Protein AF-A0AAN7W1E5-F1 (afdb_monomer)

Sequence (149 aa):
MERLLKETSVVPAAHQMELHPYLQQPSFDAFHKENGIHITQYSPFGNQNPIYTKGENMGKLIDDPVLAEVGKKYGKTGPQTALAWGIAHGRSVIPKSKTPSRIQANFEGDFKLEAEDVKKIDALDKKIRFNDPSKPFKYSFYDDLDGKQ

Nearest PDB structures (foldseek):
  6a7b-assembly2_B  TM=9.267E-01  e=3.104E-10  Homo sapiens
  1q5m-assembly2_B  TM=9.242E-01  e=4.288E-10  Oryctolagus cuniculus
  3ln3-assembly1_A  TM=9.281E-01  e=1.131E-09  Mus musculus
  3cv6-assembly2_B  TM=9.130E-01  e=9.938E-10  Mus musculus
  6m7k-assembly1_A  TM=9.031E-01  e=2.983E-09  Mus musculus

Organism: NCBI:txid574655

Mean predicted aligned error: 3.42 Å

Structure (mmCIF, N/CA/C/O backbone):
data_AF-A0AAN7W1E5-F1
#
_entry.id   AF-A0AAN7W1E5-F1
#
loop_
_atom_site.group_PDB
_atom_site.id
_atom_site.type_symbol
_atom_site.label_atom_id
_atom_site.label_alt_id
_atom_site.label_comp_id
_atom_site.label_asym_id
_atom_site.label_entity_id
_atom_site.label_seq_id
_atom_site.pdbx_PDB_ins_code
_atom_site.Cartn_x
_atom_site.Cartn_y
_atom_site.Cartn_z
_atom_site.occupancy
_atom_site.B_iso_or_equiv
_atom_site.auth_seq_id
_atom_site.auth_comp_id
_atom_site.auth_asym_id
_atom_site.auth_atom_id
_atom_site.pdbx_PDB_model_num
ATOM 1 N N . MET A 1 1 ? 8.755 -1.009 -16.110 1.00 91.69 1 MET A N 1
ATOM 2 C CA . MET A 1 1 ? 9.418 -2.301 -15.792 1.00 91.69 1 MET A CA 1
ATOM 3 C C . MET A 1 1 ? 9.791 -3.097 -17.037 1.00 91.69 1 MET A C 1
ATOM 5 O O . MET A 1 1 ? 10.893 -3.624 -17.078 1.00 91.69 1 MET A O 1
ATOM 9 N N . GLU A 1 2 ? 8.944 -3.138 -18.067 1.00 95.19 2 GLU A N 1
ATOM 10 C CA . GLU A 1 2 ? 9.184 -3.884 -19.317 1.00 95.19 2 GLU A CA 1
ATOM 11 C C . GLU A 1 2 ? 10.561 -3.644 -19.948 1.00 95.19 2 GLU A C 1
ATOM 13 O O . GLU A 1 2 ? 11.270 -4.596 -20.261 1.00 95.19 2 GLU A O 1
ATOM 18 N N . ARG A 1 3 ? 10.991 -2.377 -20.065 1.00 95.75 3 ARG A N 1
ATOM 19 C CA . ARG A 1 3 ? 12.331 -2.045 -20.573 1.00 95.75 3 ARG A CA 1
ATOM 20 C C . ARG A 1 3 ? 13.436 -2.724 -19.762 1.00 95.75 3 ARG A C 1
ATOM 22 O O . ARG A 1 3 ? 14.360 -3.261 -20.347 1.00 95.75 3 ARG A O 1
ATOM 29 N N . LEU A 1 4 ? 13.349 -2.717 -18.431 1.00 96.44 4 LEU A N 1
ATOM 30 C CA . LEU A 1 4 ? 14.362 -3.355 -17.587 1.00 96.44 4 LEU A CA 1
ATOM 31 C C . LEU A 1 4 ? 14.414 -4.867 -17.849 1.00 96.44 4 LEU A C 1
ATOM 33 O O . LEU A 1 4 ? 15.500 -5.410 -18.003 1.00 96.44 4 LEU A O 1
ATOM 37 N N . LEU A 1 5 ? 13.256 -5.523 -17.962 1.00 97.25 5 LEU A N 1
ATOM 38 C CA . LEU A 1 5 ? 13.175 -6.960 -18.244 1.00 97.25 5 LEU A CA 1
ATOM 39 C C . LEU A 1 5 ? 13.675 -7.319 -19.649 1.00 97.25 5 LEU A C 1
ATOM 41 O O . LEU A 1 5 ? 14.269 -8.372 -19.833 1.00 97.25 5 LEU A O 1
ATOM 45 N N . LYS A 1 6 ? 13.465 -6.442 -20.634 1.00 97.75 6 LYS A N 1
ATOM 46 C CA . LYS A 1 6 ? 13.950 -6.636 -22.006 1.00 97.75 6 LYS A CA 1
ATOM 47 C C . LYS A 1 6 ? 15.467 -6.472 -22.123 1.00 97.75 6 LYS A C 1
ATOM 49 O O . LYS A 1 6 ? 16.104 -7.179 -22.894 1.00 97.75 6 LYS A O 1
ATOM 54 N N . GLU A 1 7 ? 16.027 -5.510 -21.396 1.00 98.06 7 GLU A N 1
ATOM 55 C CA . GLU A 1 7 ? 17.428 -5.093 -21.534 1.00 98.06 7 GLU A CA 1
ATOM 56 C C . GLU A 1 7 ? 18.369 -5.799 -20.538 1.00 98.06 7 GLU A C 1
ATOM 58 O O . GLU A 1 7 ? 19.568 -5.524 -20.519 1.00 98.06 7 GLU A O 1
ATOM 63 N N . THR A 1 8 ? 17.855 -6.691 -19.683 1.00 97.25 8 THR A N 1
ATOM 64 C CA . THR A 1 8 ? 18.655 -7.403 -18.674 1.00 97.25 8 THR A CA 1
ATOM 65 C C . THR A 1 8 ? 18.352 -8.899 -18.671 1.00 97.25 8 THR A C 1
ATOM 67 O O . THR A 1 8 ? 17.259 -9.326 -19.021 1.00 97.25 8 THR A O 1
ATOM 70 N N . SER A 1 9 ? 19.335 -9.716 -18.286 1.00 96.88 9 SER A N 1
ATOM 71 C CA . SER A 1 9 ? 19.199 -11.180 -18.218 1.00 96.88 9 SER A CA 1
ATOM 72 C C . SER A 1 9 ? 18.746 -11.695 -16.851 1.00 96.88 9 SER A C 1
ATOM 74 O O . SER A 1 9 ? 18.396 -12.867 -16.721 1.00 96.88 9 SER A O 1
ATOM 76 N N . VAL A 1 10 ? 18.769 -10.842 -15.825 1.00 97.62 10 VAL A N 1
ATOM 77 C CA . VAL A 1 10 ? 18.399 -11.189 -14.451 1.00 97.62 10 VAL A CA 1
ATOM 78 C C . VAL A 1 10 ? 17.135 -10.430 -14.081 1.00 97.62 10 VAL A C 1
ATOM 80 O O . VAL A 1 10 ? 17.136 -9.202 -14.013 1.00 97.62 10 VAL A O 1
ATOM 83 N N . VAL A 1 11 ? 16.063 -11.171 -13.807 1.00 97.75 11 VAL A N 1
ATOM 84 C CA . VAL A 1 11 ? 14.799 -10.603 -13.330 1.00 97.75 11 VAL A CA 1
ATOM 85 C C . VAL A 1 11 ? 15.005 -10.015 -11.925 1.00 97.75 11 VAL A C 1
ATOM 87 O O . VAL A 1 11 ? 15.575 -10.693 -11.065 1.00 97.75 11 VAL A O 1
ATOM 90 N N . PRO A 1 12 ? 14.556 -8.775 -11.651 1.00 98.12 12 PRO A N 1
ATOM 91 C CA . PRO A 1 12 ? 14.613 -8.213 -10.308 1.00 98.12 12 PRO A CA 1
ATOM 92 C C . PRO A 1 12 ? 13.860 -9.095 -9.310 1.00 98.12 12 PRO A C 1
ATOM 94 O O . PRO A 1 12 ? 12.689 -9.400 -9.512 1.00 98.12 12 PRO A O 1
ATOM 97 N N . ALA A 1 13 ? 14.506 -9.460 -8.202 1.00 98.25 13 ALA A N 1
ATOM 98 C CA . ALA A 1 13 ? 13.865 -10.282 -7.175 1.00 98.25 13 ALA A CA 1
ATOM 99 C C . ALA A 1 13 ? 12.693 -9.559 -6.493 1.00 98.25 13 ALA A C 1
ATOM 101 O O . ALA A 1 13 ? 11.731 -10.197 -6.071 1.00 98.25 13 ALA A O 1
ATOM 102 N N . ALA A 1 14 ? 12.771 -8.229 -6.377 1.00 98.50 14 ALA A N 1
ATOM 103 C CA . ALA A 1 14 ? 11.715 -7.424 -5.791 1.00 98.50 14 ALA A CA 1
ATOM 104 C C . ALA A 1 14 ? 11.646 -6.009 -6.378 1.00 98.50 14 ALA A C 1
ATOM 106 O O . ALA A 1 14 ? 12.648 -5.460 -6.838 1.00 98.50 14 ALA A O 1
ATOM 107 N N . HIS A 1 15 ? 10.470 -5.395 -6.275 1.00 98.50 15 HIS A N 1
ATOM 108 C CA . HIS A 1 15 ? 10.237 -3.980 -6.534 1.00 98.50 15 HIS A CA 1
ATOM 109 C C . HIS A 1 15 ? 9.521 -3.351 -5.333 1.00 98.50 15 HIS A C 1
ATOM 111 O O . HIS A 1 15 ? 8.476 -3.825 -4.884 1.00 98.50 15 HIS A O 1
ATOM 117 N N . GLN A 1 16 ? 10.108 -2.288 -4.780 1.00 98.56 16 GLN A N 1
ATOM 118 C CA . GLN A 1 16 ? 9.508 -1.524 -3.692 1.00 98.56 16 GLN A CA 1
ATOM 119 C C . GLN A 1 16 ? 8.700 -0.346 -4.252 1.00 98.56 16 GLN A C 1
ATOM 121 O O . GLN A 1 16 ? 9.275 0.537 -4.881 1.00 98.56 16 GLN A O 1
ATOM 126 N N . MET A 1 17 ? 7.387 -0.311 -4.007 1.00 97.00 17 MET A N 1
ATOM 127 C CA . MET A 1 17 ? 6.478 0.707 -4.560 1.00 97.00 17 MET A CA 1
ATOM 128 C C . MET A 1 17 ? 5.386 1.137 -3.567 1.00 97.00 17 MET A C 1
ATOM 130 O O . MET A 1 17 ? 5.115 0.436 -2.590 1.00 97.00 17 MET A O 1
ATOM 134 N N . GLU A 1 18 ? 4.790 2.316 -3.793 1.00 97.00 18 GLU A N 1
ATOM 135 C CA . GLU A 1 18 ? 3.729 2.855 -2.932 1.00 97.00 18 GLU A CA 1
ATOM 136 C C . GLU A 1 18 ? 2.477 2.021 -3.127 1.00 97.00 18 GLU A C 1
ATOM 138 O O . GLU A 1 18 ? 1.947 1.977 -4.237 1.00 97.00 18 GLU A O 1
ATOM 143 N N . LEU A 1 19 ? 2.016 1.378 -2.060 1.00 97.88 19 LEU A N 1
ATOM 144 C CA . LEU A 1 19 ? 0.781 0.608 -2.052 1.00 97.88 19 LEU A CA 1
ATOM 145 C C . LEU A 1 19 ? 0.106 0.763 -0.692 1.00 97.88 19 LEU A C 1
ATOM 147 O O . LEU A 1 19 ? 0.751 0.773 0.358 1.00 97.88 19 LEU A O 1
ATOM 151 N N . HIS A 1 20 ? -1.210 0.896 -0.711 1.00 97.44 20 HIS A N 1
ATOM 152 C CA . HIS A 1 20 ? -2.066 0.964 0.471 1.00 97.44 20 HIS A CA 1
ATOM 153 C C . HIS A 1 20 ? -3.531 0.894 0.014 1.00 97.44 20 HIS A C 1
ATOM 155 O O . HIS A 1 20 ? -3.787 1.060 -1.175 1.00 97.44 20 HIS A O 1
ATOM 161 N N . PRO A 1 21 ? -4.515 0.710 0.910 1.00 97.62 21 PRO A N 1
ATOM 162 C CA . PRO A 1 21 ? -5.924 0.603 0.514 1.00 97.62 21 PRO A CA 1
ATOM 163 C C . PRO A 1 21 ? -6.446 1.702 -0.434 1.00 97.62 21 PRO A C 1
ATOM 165 O O . PRO A 1 21 ? -7.292 1.423 -1.272 1.00 97.62 21 PRO A O 1
ATOM 168 N N . TYR A 1 22 ? -5.918 2.933 -0.368 1.00 96.38 22 TYR A N 1
ATOM 169 C CA . TYR A 1 22 ? -6.286 4.019 -1.300 1.00 96.38 22 TYR A CA 1
ATOM 170 C C . TYR A 1 22 ? -5.506 4.065 -2.631 1.00 96.38 22 TYR A C 1
ATOM 172 O O . TYR A 1 22 ? -5.813 4.916 -3.463 1.00 96.38 22 TYR A O 1
ATOM 180 N N . LEU A 1 23 ? -4.483 3.230 -2.818 1.00 97.00 23 LEU A N 1
ATOM 181 C CA . LEU A 1 23 ? -3.688 3.121 -4.044 1.00 97.00 23 LEU A CA 1
ATOM 182 C C . LEU A 1 23 ? -3.235 1.669 -4.210 1.00 97.00 23 LEU A C 1
ATOM 184 O O . LEU A 1 23 ? -2.201 1.266 -3.670 1.00 97.00 23 LEU A O 1
ATOM 188 N N . GLN A 1 24 ? -4.020 0.886 -4.944 1.00 97.69 24 GLN A N 1
ATOM 189 C CA . GLN A 1 24 ? -3.836 -0.568 -4.987 1.00 97.69 24 GLN A CA 1
ATOM 190 C C . GLN A 1 24 ? -3.109 -1.072 -6.237 1.00 97.69 24 GLN A C 1
ATOM 192 O O . GLN A 1 24 ? -2.452 -2.107 -6.162 1.00 97.69 24 GLN A O 1
ATOM 197 N N . GLN A 1 25 ? -3.193 -0.335 -7.354 1.00 97.25 25 GLN A N 1
ATOM 198 C CA . GLN A 1 25 ? -2.510 -0.625 -8.627 1.00 97.25 25 GLN A CA 1
ATOM 199 C C . GLN A 1 25 ? -2.642 -2.096 -9.092 1.00 97.25 25 GLN A C 1
ATOM 201 O O . GLN A 1 25 ? -1.627 -2.730 -9.394 1.00 97.25 25 GLN A O 1
ATOM 206 N N . PRO A 1 26 ? -3.863 -2.664 -9.173 1.00 97.38 26 PRO A N 1
ATOM 207 C CA . PRO A 1 26 ? -4.068 -4.103 -9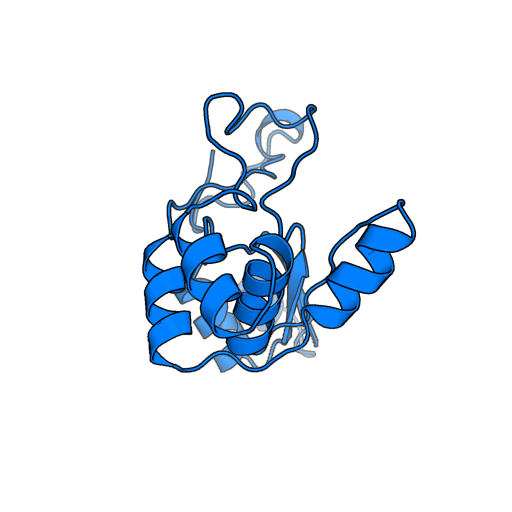.377 1.00 97.38 26 PRO A CA 1
ATOM 208 C C . PRO A 1 26 ? -3.450 -4.635 -10.679 1.00 97.38 26 PRO A C 1
ATOM 210 O O . PRO A 1 26 ? -2.875 -5.720 -10.683 1.00 97.38 26 PRO A O 1
ATOM 213 N N . SER A 1 27 ? -3.500 -3.867 -11.773 1.00 97.00 27 SER A N 1
ATOM 214 C CA . SER A 1 27 ? -2.886 -4.272 -13.046 1.00 97.00 27 SER A CA 1
ATOM 215 C C . SER A 1 27 ? -1.361 -4.359 -12.950 1.00 97.00 27 SER A C 1
ATOM 217 O O . SER A 1 27 ? -0.751 -5.267 -13.509 1.00 97.00 27 SER A O 1
ATOM 219 N N . PHE A 1 28 ? -0.731 -3.431 -12.223 1.00 97.44 28 PHE A N 1
ATOM 220 C CA . PHE A 1 28 ? 0.720 -3.434 -12.059 1.00 97.44 28 PHE A CA 1
ATOM 221 C C . PHE A 1 28 ? 1.162 -4.501 -11.054 1.00 97.44 28 PHE A C 1
ATOM 223 O O . PHE A 1 28 ? 2.199 -5.126 -11.248 1.00 97.44 28 PHE A O 1
ATOM 230 N N . ASP A 1 29 ? 0.365 -4.761 -10.019 1.00 97.56 29 ASP A N 1
ATOM 231 C CA . ASP A 1 29 ? 0.569 -5.885 -9.102 1.00 97.56 29 ASP A CA 1
ATOM 232 C C . ASP A 1 29 ? 0.545 -7.233 -9.847 1.00 97.56 29 ASP A C 1
ATOM 234 O O . ASP A 1 29 ? 1.500 -8.009 -9.756 1.00 97.56 29 ASP A O 1
ATOM 238 N N . ALA A 1 30 ? -0.470 -7.450 -10.694 1.00 98.00 30 ALA A N 1
ATOM 239 C CA . ALA A 1 30 ? -0.571 -8.634 -11.546 1.00 98.00 30 ALA A CA 1
ATOM 240 C C . ALA A 1 30 ? 0.646 -8.787 -12.472 1.00 98.00 30 ALA A C 1
ATOM 242 O O . ALA A 1 30 ? 1.235 -9.866 -12.525 1.00 98.00 30 ALA A O 1
ATOM 243 N N . PHE A 1 31 ? 1.091 -7.699 -13.112 1.00 98.06 31 PHE A N 1
ATOM 244 C CA . PHE A 1 31 ? 2.301 -7.701 -13.937 1.00 98.06 31 PHE A CA 1
ATOM 245 C C . PHE A 1 31 ? 3.537 -8.188 -13.162 1.00 98.06 31 PHE A C 1
ATOM 247 O O . PHE A 1 31 ? 4.309 -9.000 -13.673 1.00 98.0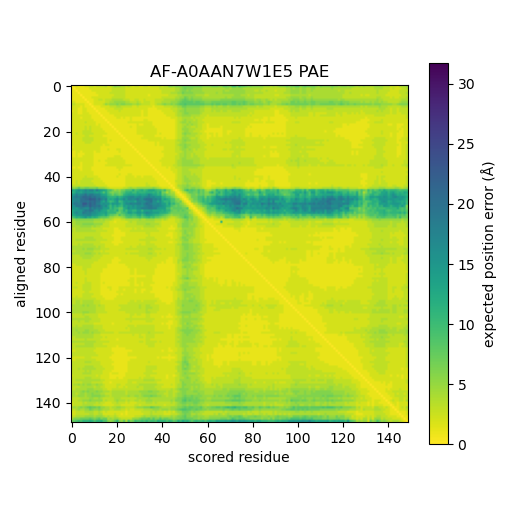6 31 PHE A O 1
ATOM 254 N N . HIS A 1 32 ? 3.750 -7.728 -11.924 1.00 98.25 32 HIS A N 1
ATOM 255 C CA . HIS A 1 32 ? 4.885 -8.194 -11.117 1.00 98.25 32 HIS A CA 1
ATOM 256 C C . HIS A 1 32 ? 4.778 -9.683 -10.806 1.00 98.25 32 HIS A C 1
ATOM 258 O O . HIS A 1 32 ? 5.762 -10.407 -10.955 1.00 98.25 32 HIS A O 1
ATOM 264 N N . LYS A 1 33 ? 3.580 -10.145 -10.434 1.00 97.25 33 LYS A N 1
ATOM 265 C CA . LYS A 1 33 ? 3.323 -11.554 -10.136 1.00 97.25 33 LYS A CA 1
ATOM 266 C C . LYS A 1 33 ? 3.583 -12.454 -11.345 1.00 97.25 33 LYS A C 1
ATOM 268 O O . LYS A 1 33 ? 4.240 -13.480 -11.198 1.00 97.25 33 LYS A O 1
ATOM 273 N N . GLU A 1 34 ? 3.118 -12.059 -12.528 1.00 97.75 34 GLU A N 1
ATOM 274 C CA . GLU A 1 34 ? 3.343 -12.786 -13.786 1.00 97.75 34 GLU A CA 1
ATOM 275 C C . GLU A 1 34 ? 4.829 -12.881 -14.150 1.00 97.75 34 GLU A C 1
ATOM 277 O O . GLU A 1 34 ? 5.271 -13.890 -14.695 1.00 97.75 34 GLU A O 1
ATOM 282 N N . ASN A 1 35 ? 5.612 -11.862 -13.797 1.00 98.00 35 ASN A N 1
ATOM 283 C CA . ASN A 1 35 ? 7.050 -11.819 -14.049 1.00 98.00 35 ASN A CA 1
ATOM 284 C C . ASN A 1 35 ? 7.896 -12.358 -12.881 1.00 98.00 35 ASN A C 1
ATOM 286 O O . ASN A 1 35 ? 9.120 -12.268 -12.932 1.00 98.00 35 ASN A O 1
ATOM 290 N N . GLY A 1 36 ? 7.282 -12.909 -11.827 1.00 97.62 36 GLY A N 1
ATOM 291 C CA . GLY A 1 36 ? 8.002 -13.462 -10.674 1.00 97.62 36 GLY A CA 1
ATOM 292 C C . GLY A 1 36 ? 8.748 -12.421 -9.829 1.00 97.62 36 GLY A C 1
ATOM 293 O O . GLY A 1 36 ? 9.727 -12.760 -9.168 1.00 97.62 36 GLY A O 1
ATOM 294 N N . ILE A 1 37 ? 8.305 -11.161 -9.849 1.00 98.62 37 ILE A N 1
ATOM 295 C CA . ILE A 1 37 ? 8.909 -10.060 -9.092 1.00 98.62 37 ILE A CA 1
ATOM 296 C C . ILE A 1 37 ? 8.125 -9.861 -7.795 1.00 98.62 37 ILE A C 1
ATOM 298 O O . ILE A 1 37 ? 6.929 -9.575 -7.822 1.00 98.62 37 ILE A O 1
ATOM 302 N N . HIS A 1 38 ? 8.792 -9.963 -6.646 1.00 98.75 38 HIS A N 1
ATOM 303 C CA . HIS A 1 38 ? 8.144 -9.733 -5.354 1.00 98.75 38 HIS A CA 1
ATOM 304 C C . HIS A 1 38 ? 7.852 -8.249 -5.112 1.00 98.75 38 HIS A C 1
ATOM 306 O O . HIS A 1 38 ? 8.671 -7.383 -5.418 1.00 98.75 38 HIS A O 1
ATOM 312 N N . ILE A 1 39 ? 6.724 -7.927 -4.487 1.00 98.81 39 ILE A N 1
ATOM 313 C CA . ILE A 1 39 ? 6.390 -6.542 -4.147 1.00 98.81 39 ILE A CA 1
ATOM 314 C C . ILE A 1 39 ? 6.714 -6.256 -2.682 1.00 98.81 39 ILE A C 1
ATOM 316 O O . ILE A 1 39 ? 6.229 -6.921 -1.763 1.00 98.81 39 ILE A O 1
ATOM 320 N N . THR A 1 40 ? 7.489 -5.191 -2.463 1.00 98.81 40 THR A N 1
ATOM 321 C CA . THR A 1 40 ? 7.619 -4.553 -1.147 1.00 98.81 40 THR A CA 1
ATOM 322 C C . THR A 1 40 ? 6.758 -3.292 -1.106 1.00 98.81 40 THR A C 1
ATOM 324 O O . THR A 1 40 ? 7.058 -2.288 -1.748 1.00 98.81 40 THR A O 1
ATOM 327 N N . GLN A 1 41 ? 5.682 -3.326 -0.333 1.00 98.38 41 GLN A N 1
ATOM 328 C CA . GLN A 1 41 ? 4.744 -2.226 -0.160 1.00 98.38 41 GLN A CA 1
ATOM 329 C C . GLN A 1 41 ? 5.317 -1.162 0.791 1.00 98.38 41 GLN A C 1
ATOM 331 O O . GLN A 1 41 ? 5.359 -1.361 2.012 1.00 98.38 41 GLN A O 1
ATOM 336 N N . TYR A 1 42 ? 5.730 -0.015 0.241 1.00 97.81 42 TYR A N 1
ATOM 337 C CA . TYR A 1 42 ? 6.108 1.158 1.034 1.00 97.81 42 TYR A CA 1
ATOM 338 C C . TYR A 1 42 ? 4.909 2.076 1.298 1.00 97.81 42 TYR A C 1
ATOM 340 O O . TYR A 1 42 ? 3.910 2.056 0.581 1.00 97.81 42 TYR A O 1
ATOM 348 N N . SER A 1 43 ? 5.017 2.898 2.349 1.00 96.06 43 SER A N 1
ATOM 349 C CA . SER A 1 43 ? 3.953 3.805 2.815 1.00 96.06 43 SER A CA 1
ATOM 350 C C . SER A 1 43 ? 2.596 3.118 3.046 1.00 96.06 43 SER A C 1
ATOM 352 O O . SER A 1 43 ? 1.565 3.688 2.692 1.00 96.06 43 SER A O 1
ATOM 354 N N . PRO A 1 44 ? 2.537 1.956 3.729 1.00 97.06 44 PRO A N 1
ATOM 355 C CA . PRO A 1 44 ? 1.295 1.187 3.873 1.00 97.06 44 PRO A CA 1
ATOM 356 C C . PRO A 1 44 ? 0.151 1.925 4.586 1.00 97.06 44 PRO A C 1
ATOM 358 O O . PRO A 1 44 ? -1.000 1.509 4.509 1.00 97.06 44 PRO A O 1
ATOM 361 N N . PHE A 1 45 ? 0.450 3.034 5.265 1.00 95.38 45 PHE A N 1
ATOM 362 C CA . PHE A 1 45 ? -0.520 3.886 5.952 1.00 95.38 45 PHE A CA 1
ATOM 363 C C . PHE A 1 45 ? -0.960 5.123 5.152 1.00 95.38 45 PHE A C 1
ATOM 365 O O . PHE A 1 45 ? -1.538 6.034 5.743 1.00 95.38 45 PHE A O 1
ATOM 372 N N . GLY A 1 46 ? -0.665 5.195 3.847 1.00 89.00 46 GLY A N 1
ATOM 373 C CA . GLY A 1 46 ? -1.039 6.339 3.005 1.00 89.00 46 GLY A CA 1
ATOM 374 C C . GLY A 1 46 ? -0.293 7.625 3.363 1.00 89.00 46 GLY A C 1
ATOM 375 O O . GLY A 1 46 ? -0.884 8.691 3.351 1.00 89.00 46 GLY A O 1
ATOM 376 N N . ASN A 1 47 ? 0.983 7.497 3.753 1.00 79.44 47 ASN A N 1
ATOM 377 C CA . ASN A 1 47 ? 1.931 8.592 3.990 1.00 79.44 47 ASN A CA 1
ATOM 378 C C . ASN A 1 47 ? 1.401 9.771 4.843 1.00 79.44 47 ASN A C 1
ATOM 380 O O . ASN A 1 47 ? 0.896 10.768 4.346 1.00 79.44 47 ASN A O 1
ATOM 384 N N . GLN A 1 48 ? 1.610 9.703 6.158 1.00 70.19 48 GLN A N 1
ATOM 385 C CA . GLN A 1 48 ? 1.147 10.726 7.113 1.00 70.19 48 GLN A CA 1
ATOM 386 C C . GLN A 1 48 ? 2.085 11.935 7.259 1.00 70.19 48 GLN A C 1
ATOM 388 O O . GLN A 1 48 ? 2.024 12.648 8.264 1.00 70.19 48 GLN A O 1
ATOM 393 N N . ASN A 1 49 ? 3.039 12.113 6.347 1.00 67.19 49 ASN A N 1
ATOM 394 C CA . ASN A 1 49 ? 4.029 13.170 6.482 1.00 67.19 49 ASN A CA 1
ATOM 395 C C . ASN A 1 49 ? 3.442 14.504 5.972 1.00 67.19 49 ASN A C 1
ATOM 397 O O . ASN A 1 49 ? 3.030 14.558 4.816 1.00 67.19 49 ASN A O 1
ATOM 401 N N . PRO A 1 50 ? 3.451 15.581 6.785 1.00 59.38 50 PRO A N 1
ATOM 402 C CA . PRO A 1 50 ? 2.906 16.892 6.409 1.00 59.38 50 PRO A CA 1
ATOM 403 C C . PRO A 1 50 ? 3.606 17.559 5.214 1.00 59.38 50 PRO A C 1
ATOM 405 O O . PRO A 1 50 ? 3.143 18.585 4.738 1.00 59.38 50 PRO A O 1
ATOM 408 N N . ILE A 1 51 ? 4.723 17.008 4.728 1.00 58.38 51 ILE A N 1
ATOM 409 C CA . ILE A 1 51 ? 5.382 17.464 3.495 1.00 58.38 51 ILE A CA 1
ATOM 410 C C . ILE A 1 51 ? 4.536 17.137 2.250 1.00 58.38 51 ILE A C 1
ATOM 412 O O . ILE A 1 51 ? 4.658 17.813 1.230 1.00 58.38 51 ILE A O 1
ATOM 416 N N . TYR A 1 52 ? 3.682 16.112 2.313 1.00 61.09 52 TYR A N 1
ATOM 417 C CA . TYR A 1 52 ? 2.835 15.721 1.192 1.00 61.09 52 TYR A CA 1
ATOM 418 C C . TYR A 1 52 ? 1.487 16.414 1.310 1.00 61.09 52 TYR A C 1
ATOM 420 O O . TYR A 1 52 ? 0.696 16.111 2.198 1.00 61.09 52 TYR A O 1
ATOM 428 N N . THR A 1 53 ? 1.232 17.340 0.389 1.00 61.91 53 THR A N 1
ATOM 429 C CA . THR A 1 53 ? 0.025 18.167 0.433 1.00 61.91 53 THR A CA 1
ATOM 430 C C . THR A 1 53 ? -1.207 17.484 -0.169 1.00 61.91 53 THR A C 1
ATOM 432 O O . THR A 1 53 ? -2.350 17.921 -0.009 1.00 61.91 53 THR A O 1
ATOM 435 N N . LYS A 1 54 ? -1.005 16.360 -0.864 1.00 66.12 54 LYS A N 1
ATOM 436 C CA . LYS A 1 54 ? -2.096 15.576 -1.441 1.00 66.12 54 LYS A CA 1
ATOM 437 C C . LYS A 1 54 ? -2.779 14.769 -0.340 1.00 66.12 54 LYS A C 1
ATOM 439 O O . LYS A 1 54 ? -2.141 13.976 0.339 1.00 66.12 54 LYS A O 1
ATOM 444 N N . GLY A 1 55 ? -4.084 14.976 -0.180 1.00 62.09 55 GLY A N 1
ATOM 445 C CA . GLY A 1 55 ? -4.868 14.359 0.891 1.00 62.09 55 GLY A CA 1
ATOM 446 C C . GLY A 1 55 ? -4.904 15.155 2.199 1.00 62.09 55 GLY A C 1
ATOM 447 O O . GLY A 1 55 ? -5.471 14.659 3.164 1.00 62.09 55 GLY A O 1
ATOM 448 N N . GLU A 1 56 ? -4.388 16.392 2.239 1.00 66.62 56 GLU A N 1
ATOM 449 C CA . GLU A 1 56 ? -4.497 17.285 3.412 1.00 66.62 56 GLU A CA 1
ATOM 450 C C . GLU A 1 56 ? -5.943 17.492 3.885 1.00 66.62 56 GLU A C 1
ATOM 452 O O . GLU A 1 56 ? -6.205 17.572 5.082 1.00 66.62 56 GLU A O 1
ATOM 457 N N . ASN A 1 57 ? -6.889 17.521 2.943 1.00 70.69 57 ASN A N 1
ATOM 458 C CA . ASN A 1 57 ? -8.321 17.657 3.221 1.00 70.69 57 ASN A CA 1
ATOM 459 C C . ASN A 1 57 ? -9.048 16.307 3.325 1.00 70.69 57 ASN A C 1
ATOM 461 O O . ASN A 1 57 ? -10.277 16.260 3.321 1.00 70.69 57 ASN A O 1
ATOM 465 N N . MET A 1 58 ? -8.311 15.196 3.369 1.00 75.19 58 MET A N 1
ATOM 466 C CA . MET A 1 58 ? -8.870 13.855 3.482 1.00 75.19 58 MET A CA 1
ATOM 467 C C . MET A 1 58 ? -8.640 13.278 4.874 1.00 75.19 58 MET A C 1
ATOM 469 O O . MET A 1 58 ? -7.619 13.515 5.515 1.00 75.19 58 MET A O 1
ATOM 473 N N . GLY A 1 59 ? -9.585 12.451 5.325 1.00 79.31 59 GLY A N 1
ATOM 474 C CA . GLY A 1 59 ? -9.360 11.600 6.489 1.00 79.31 59 GLY A CA 1
ATOM 475 C C . GLY A 1 59 ? -8.148 10.692 6.265 1.00 79.31 59 GLY A C 1
ATOM 476 O O . GLY A 1 59 ? -7.910 10.211 5.151 1.00 79.31 59 GLY A O 1
ATOM 477 N N . LYS A 1 60 ? -7.377 10.447 7.328 1.00 87.88 60 LYS A N 1
ATOM 478 C CA . LYS A 1 60 ? -6.220 9.549 7.268 1.00 87.88 60 LYS A CA 1
ATOM 479 C C . LYS A 1 60 ? -6.692 8.155 6.881 1.00 87.88 60 LYS A C 1
ATOM 481 O O . LYS A 1 60 ? -7.677 7.670 7.426 1.00 87.88 60 LYS A O 1
ATOM 486 N N . LEU A 1 61 ? -5.942 7.486 6.006 1.00 92.06 61 LEU A N 1
ATOM 487 C CA . LEU A 1 61 ? -6.251 6.117 5.587 1.00 92.06 61 LEU A CA 1
ATOM 488 C C . LEU A 1 61 ? -6.468 5.189 6.783 1.00 92.06 61 LEU A C 1
ATOM 490 O O . LEU A 1 61 ? -7.425 4.437 6.801 1.00 92.06 61 LEU A O 1
ATOM 494 N N . ILE A 1 62 ? -5.612 5.273 7.801 1.00 91.88 62 ILE A N 1
ATOM 495 C CA . ILE A 1 62 ? -5.688 4.402 8.983 1.00 91.88 62 ILE A CA 1
ATOM 496 C C . ILE A 1 62 ? -6.955 4.581 9.831 1.00 91.88 62 ILE A C 1
ATOM 498 O O . ILE A 1 62 ? -7.246 3.716 10.655 1.00 91.88 62 ILE A O 1
ATOM 502 N N . ASP A 1 63 ? -7.669 5.690 9.631 1.00 93.19 63 ASP A N 1
ATOM 503 C CA . ASP A 1 63 ? -8.905 6.039 10.326 1.00 93.19 63 ASP A CA 1
ATOM 504 C C . ASP A 1 63 ? -10.139 5.763 9.437 1.00 93.19 63 ASP A C 1
ATOM 506 O O . ASP A 1 63 ? -11.251 6.145 9.801 1.00 93.19 63 ASP A O 1
ATOM 510 N N . ASP A 1 64 ? -9.968 5.123 8.267 1.00 96.00 64 ASP A N 1
ATOM 511 C CA . ASP A 1 64 ? -11.088 4.770 7.390 1.00 96.00 64 ASP A CA 1
ATOM 512 C C . ASP A 1 64 ? -12.061 3.819 8.126 1.00 96.00 64 ASP A C 1
ATOM 514 O O . ASP A 1 64 ? -11.626 2.791 8.668 1.00 96.00 64 ASP A O 1
ATOM 518 N N . PRO A 1 65 ? -13.373 4.131 8.159 1.00 97.50 65 PRO A N 1
ATOM 519 C CA . PRO A 1 65 ? -14.361 3.332 8.877 1.00 97.50 65 PRO A CA 1
ATOM 520 C C . PRO A 1 65 ? -14.383 1.857 8.473 1.00 97.50 65 PRO A C 1
ATOM 522 O O . PRO A 1 65 ? -14.601 1.008 9.335 1.00 97.50 65 PRO A O 1
ATOM 525 N N . VAL A 1 66 ? -14.108 1.532 7.205 1.00 98.38 66 VAL A N 1
ATOM 526 C CA . VAL A 1 66 ? -14.103 0.142 6.724 1.00 98.38 66 VAL A CA 1
ATOM 527 C C . VAL A 1 66 ? -12.945 -0.640 7.342 1.00 98.38 66 VAL A C 1
ATOM 529 O O . VAL A 1 66 ? -13.132 -1.773 7.781 1.00 98.38 66 VAL A O 1
ATOM 532 N N . LEU A 1 67 ? -11.758 -0.035 7.460 1.00 98.44 67 LEU A N 1
ATOM 533 C CA . LEU A 1 67 ? -10.609 -0.679 8.112 1.00 98.44 67 LEU A CA 1
ATOM 534 C C . LEU A 1 67 ? -10.848 -0.893 9.609 1.00 98.44 67 LEU A C 1
ATOM 536 O O . LEU A 1 67 ? -10.427 -1.915 10.161 1.00 98.44 67 LEU A O 1
ATOM 540 N N . ALA A 1 68 ? -11.517 0.059 10.263 1.00 98.06 68 ALA A N 1
ATOM 541 C CA . ALA A 1 68 ? -11.889 -0.047 11.669 1.00 98.06 68 ALA A CA 1
ATOM 542 C C . ALA A 1 68 ? -12.957 -1.130 11.898 1.00 98.06 68 ALA A C 1
ATOM 544 O O . ALA A 1 68 ? -12.820 -1.940 12.817 1.00 98.06 68 ALA A O 1
ATOM 545 N N . GLU A 1 69 ? -13.990 -1.179 11.053 1.00 98.38 69 GLU A N 1
ATOM 546 C CA . GLU A 1 69 ? -15.050 -2.189 11.108 1.00 98.38 69 GLU A CA 1
ATOM 547 C C . GLU A 1 69 ? -14.486 -3.596 10.893 1.00 98.38 69 GLU A C 1
ATOM 549 O O . GLU A 1 69 ? -14.707 -4.483 11.721 1.00 98.38 69 GLU A O 1
ATOM 554 N N . VAL A 1 70 ? -13.700 -3.786 9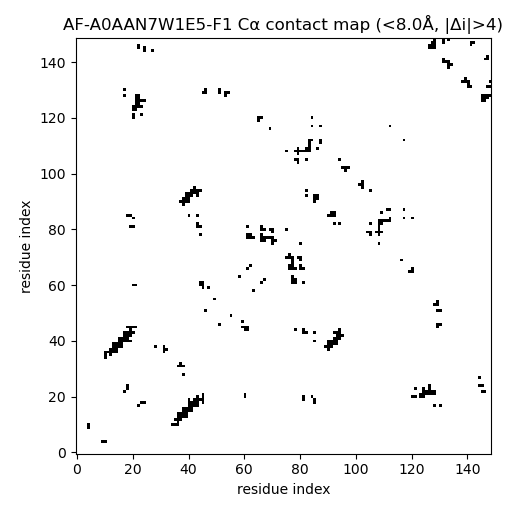.828 1.00 98.69 70 VAL A N 1
ATOM 555 C CA . VAL A 1 70 ? -13.044 -5.066 9.546 1.00 98.69 70 VAL A CA 1
ATOM 556 C C . VAL A 1 70 ? -12.103 -5.436 10.689 1.00 98.69 70 VAL A C 1
ATOM 558 O O . VAL A 1 70 ? -12.186 -6.544 11.206 1.00 98.69 70 VAL A O 1
ATOM 561 N N . GLY A 1 71 ? -11.259 -4.510 11.156 1.00 98.44 71 GLY A N 1
ATOM 562 C CA . GLY A 1 71 ? -10.330 -4.768 12.260 1.00 98.44 71 GLY A CA 1
ATOM 563 C C . GLY A 1 71 ? -11.028 -5.236 13.534 1.00 98.44 71 GLY A C 1
ATOM 564 O O . GLY A 1 71 ? -10.577 -6.189 14.174 1.00 98.44 71 GLY A O 1
ATOM 565 N N . LYS A 1 72 ? -12.182 -4.643 13.862 1.00 98.44 72 LYS A N 1
ATOM 566 C CA . LYS A 1 72 ? -12.977 -5.007 15.040 1.00 98.44 72 LYS A CA 1
ATOM 567 C C . LYS A 1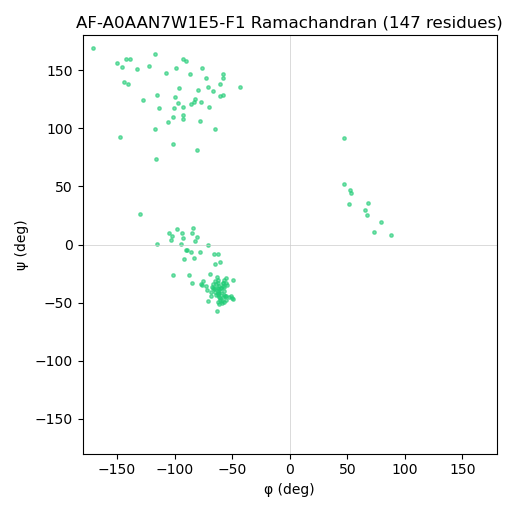 72 ? -13.378 -6.485 15.045 1.00 98.44 72 LYS A C 1
ATOM 569 O O . LYS A 1 72 ? -13.345 -7.094 16.113 1.00 98.44 72 LYS A O 1
ATOM 574 N N . LYS A 1 73 ? -13.684 -7.080 13.883 1.00 98.31 73 LYS A N 1
ATOM 575 C CA . LYS A 1 73 ? -13.981 -8.522 13.748 1.00 98.31 73 LYS A CA 1
ATOM 576 C C . LYS A 1 73 ? -12.839 -9.407 14.265 1.00 98.31 73 LYS A C 1
ATOM 578 O O . LYS A 1 73 ? -13.096 -10.486 14.788 1.00 98.31 73 LYS A O 1
ATOM 583 N N . TYR A 1 74 ? -11.600 -8.933 14.160 1.00 98.44 74 TYR A N 1
ATOM 584 C CA . TYR A 1 74 ? -10.384 -9.654 14.546 1.00 98.44 74 TYR A CA 1
ATOM 585 C C . TYR A 1 74 ? -9.785 -9.181 15.879 1.00 98.44 74 TYR A C 1
ATOM 587 O O . TYR A 1 74 ? -8.707 -9.632 16.260 1.00 98.44 74 TYR A O 1
ATOM 595 N N . GLY A 1 75 ? -10.438 -8.248 16.582 1.00 98.25 75 GLY A N 1
ATOM 596 C CA . GLY A 1 75 ? -9.850 -7.596 17.758 1.00 98.25 75 GLY A CA 1
ATOM 597 C C . GLY A 1 75 ? -8.621 -6.741 17.419 1.00 98.25 75 GLY A C 1
ATOM 598 O O . GLY A 1 75 ? -7.707 -6.621 18.232 1.00 98.25 75 GLY A O 1
ATOM 599 N N . LYS A 1 76 ? -8.576 -6.180 16.205 1.00 98.50 76 LYS A N 1
ATOM 600 C CA . LYS A 1 76 ? -7.464 -5.391 15.658 1.00 98.50 76 LYS A CA 1
ATOM 601 C C . LYS A 1 76 ? -7.887 -3.953 15.359 1.00 98.50 76 LYS A C 1
ATOM 603 O O . LYS A 1 76 ? -9.067 -3.617 15.297 1.00 98.50 76 LYS A O 1
ATOM 608 N N . THR A 1 77 ? -6.894 -3.091 15.182 1.00 98.31 77 THR A N 1
ATOM 609 C CA . THR A 1 77 ? -7.062 -1.668 14.848 1.00 98.31 77 THR A CA 1
ATOM 610 C C . THR A 1 77 ? -7.020 -1.43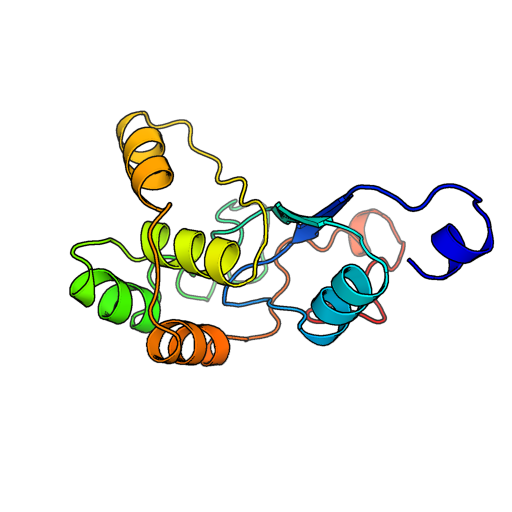2 13.335 1.00 98.31 77 THR A C 1
ATOM 612 O O . THR A 1 77 ? -6.443 -2.231 12.603 1.00 98.31 77 THR A O 1
ATOM 615 N N . GLY A 1 78 ? -7.551 -0.298 12.859 1.00 98.00 78 GLY A N 1
ATOM 616 C CA . GLY A 1 78 ? -7.474 0.104 11.444 1.00 98.00 78 GLY A CA 1
ATOM 617 C C . GLY A 1 78 ? -6.058 0.050 10.835 1.00 98.00 78 GLY A C 1
ATOM 618 O O . GLY A 1 78 ? -5.896 -0.549 9.770 1.00 98.00 78 GLY A O 1
ATOM 619 N N . PRO A 1 79 ? -5.005 0.572 11.505 1.00 97.75 79 PRO A N 1
ATOM 620 C CA . PRO A 1 79 ? -3.624 0.395 11.059 1.00 97.75 79 PRO A CA 1
ATOM 621 C C . PRO A 1 79 ? -3.227 -1.075 10.879 1.00 97.75 79 PRO A C 1
ATOM 623 O O . PRO A 1 79 ? -2.678 -1.430 9.842 1.00 97.75 79 PRO A O 1
ATOM 626 N N . GLN A 1 80 ? -3.520 -1.942 11.852 1.00 98.69 80 GLN A N 1
ATOM 627 C CA . GLN A 1 80 ? -3.203 -3.372 11.757 1.00 98.69 80 GLN A CA 1
ATOM 628 C C . GLN A 1 80 ? -3.936 -4.025 10.581 1.00 98.69 80 GLN A C 1
ATOM 630 O O . GLN A 1 80 ? -3.322 -4.773 9.827 1.00 98.69 80 GLN A O 1
ATOM 635 N N . THR A 1 81 ? -5.210 -3.686 10.375 1.00 98.75 81 THR A N 1
ATOM 636 C CA . THR A 1 81 ? -6.004 -4.153 9.231 1.00 98.75 81 THR A CA 1
ATOM 637 C C . THR A 1 81 ? -5.393 -3.735 7.893 1.00 98.75 81 THR A C 1
ATOM 639 O O . THR A 1 81 ? -5.325 -4.546 6.973 1.00 98.75 81 THR A O 1
ATOM 642 N N . ALA A 1 82 ? -4.895 -2.499 7.777 1.00 98.44 82 ALA A N 1
ATOM 643 C CA . ALA A 1 82 ? -4.229 -2.030 6.561 1.00 98.44 82 ALA A CA 1
ATOM 644 C C . ALA A 1 82 ? -2.935 -2.810 6.254 1.00 98.44 82 ALA A C 1
ATOM 646 O O . ALA A 1 82 ? -2.616 -3.030 5.085 1.00 98.44 82 ALA A O 1
ATOM 647 N N . LEU A 1 83 ? -2.199 -3.244 7.286 1.00 98.75 83 LEU A N 1
ATOM 648 C CA . LEU A 1 83 ? -1.016 -4.097 7.119 1.00 98.75 83 LEU A CA 1
ATOM 649 C C . LEU A 1 83 ? -1.401 -5.510 6.682 1.00 98.75 83 LEU A C 1
ATOM 651 O O . LEU A 1 83 ? -0.866 -5.997 5.687 1.00 98.75 83 LEU A O 1
ATOM 655 N N . ALA A 1 84 ? -2.366 -6.123 7.371 1.00 98.75 84 ALA A N 1
ATOM 656 C CA . ALA A 1 84 ? -2.871 -7.452 7.041 1.00 98.75 84 ALA A CA 1
ATOM 657 C C . ALA A 1 84 ? -3.419 -7.523 5.611 1.00 98.75 84 ALA A C 1
ATOM 659 O O . ALA A 1 84 ? -3.222 -8.521 4.926 1.00 98.75 84 ALA A O 1
ATOM 660 N N . TRP A 1 85 ? -4.048 -6.449 5.125 1.00 98.75 85 TRP A N 1
ATOM 661 C CA . TRP A 1 85 ? -4.491 -6.344 3.734 1.00 98.75 85 TRP A CA 1
ATOM 662 C C . TRP A 1 85 ? -3.328 -6.442 2.739 1.00 98.75 85 TRP A C 1
ATOM 664 O O . TRP A 1 85 ? -3.404 -7.211 1.784 1.00 98.75 85 TRP A O 1
ATOM 674 N N . GLY A 1 86 ? -2.224 -5.725 2.975 1.00 98.56 86 GLY A N 1
ATOM 675 C CA . GLY A 1 86 ? -1.042 -5.815 2.110 1.00 98.56 86 GLY A CA 1
ATOM 676 C C . GLY A 1 86 ? -0.436 -7.223 2.102 1.00 98.56 86 GLY A C 1
ATOM 677 O O . GLY A 1 86 ? -0.085 -7.740 1.042 1.00 98.56 86 GLY A O 1
ATOM 678 N N . ILE A 1 87 ? -0.388 -7.870 3.271 1.00 98.62 87 ILE A N 1
ATOM 679 C CA . ILE A 1 87 ? 0.082 -9.255 3.426 1.00 98.62 87 ILE A CA 1
ATOM 680 C C . ILE A 1 87 ? -0.854 -10.237 2.706 1.00 98.62 87 ILE A C 1
ATOM 682 O O . ILE A 1 87 ? -0.381 -11.151 2.034 1.00 98.62 87 ILE A O 1
ATOM 686 N N . ALA A 1 88 ? -2.173 -10.034 2.780 1.00 98.56 88 ALA A N 1
ATOM 687 C CA . ALA A 1 88 ? -3.167 -10.867 2.100 1.00 98.56 88 ALA A CA 1
ATOM 688 C C . ALA A 1 88 ? -3.041 -10.820 0.566 1.00 98.56 88 ALA A C 1
ATOM 690 O O . ALA A 1 88 ? -3.342 -11.809 -0.100 1.00 98.56 88 ALA A O 1
ATOM 691 N N . HIS A 1 89 ? -2.526 -9.717 0.016 1.00 98.44 89 HIS A N 1
ATOM 692 C CA . HIS A 1 89 ? -2.149 -9.590 -1.399 1.00 98.44 89 HIS A CA 1
ATOM 693 C C . HIS A 1 89 ? -0.777 -10.206 -1.736 1.00 98.44 89 HIS A C 1
ATOM 695 O O . HIS A 1 89 ? -0.298 -10.084 -2.858 1.00 98.44 89 HIS A O 1
ATOM 701 N N . GLY A 1 90 ? -0.130 -10.897 -0.792 1.00 97.94 90 GLY A N 1
ATOM 702 C CA . GLY A 1 90 ? 1.146 -11.588 -1.006 1.00 97.94 90 GLY A CA 1
ATOM 703 C C . GLY A 1 90 ? 2.375 -10.675 -0.976 1.00 97.94 90 GLY A C 1
ATOM 704 O O . GLY A 1 90 ? 3.428 -11.047 -1.490 1.00 97.94 90 GLY A O 1
ATOM 705 N N . ARG A 1 91 ? 2.262 -9.478 -0.392 1.00 98.44 91 ARG A N 1
ATOM 706 C CA . ARG A 1 91 ? 3.320 -8.457 -0.391 1.00 98.44 91 ARG A CA 1
ATOM 707 C C . ARG A 1 91 ? 4.097 -8.471 0.922 1.00 98.44 91 ARG A C 1
ATOM 709 O O . ARG A 1 91 ? 3.545 -8.755 1.983 1.00 98.44 91 ARG A O 1
ATOM 716 N N . SER A 1 92 ? 5.363 -8.057 0.883 1.00 98.50 92 SER A N 1
ATOM 717 C CA . SER A 1 92 ? 6.048 -7.618 2.108 1.00 98.50 92 SER A CA 1
ATOM 718 C C . SER A 1 92 ? 5.623 -6.194 2.439 1.00 98.50 92 SER A C 1
ATOM 720 O O . SER A 1 92 ? 5.653 -5.329 1.568 1.00 98.50 92 SER A O 1
ATOM 722 N N . VAL A 1 93 ? 5.272 -5.924 3.694 1.00 98.44 93 VAL A N 1
ATOM 723 C CA . VAL A 1 93 ? 4.788 -4.606 4.124 1.00 98.44 93 VAL A CA 1
ATOM 724 C C . VAL A 1 93 ? 5.780 -3.986 5.105 1.00 98.44 93 VAL A C 1
ATOM 726 O O . VAL A 1 93 ? 6.164 -4.624 6.081 1.00 98.44 93 VAL A O 1
ATOM 729 N N . ILE A 1 94 ? 6.200 -2.740 4.860 1.00 97.88 94 ILE A N 1
ATOM 730 C CA . ILE A 1 94 ? 7.250 -2.068 5.651 1.00 97.88 94 ILE A CA 1
ATOM 731 C C . ILE A 1 94 ? 6.720 -0.825 6.394 1.00 97.88 94 ILE A C 1
ATOM 733 O O . ILE A 1 94 ? 7.001 0.315 6.009 1.00 97.88 94 ILE A O 1
ATOM 737 N N . PRO A 1 95 ? 5.927 -0.995 7.473 1.00 96.94 95 PRO A N 1
ATOM 738 C CA . PRO A 1 95 ? 5.422 0.129 8.249 1.00 96.94 95 PRO A CA 1
ATOM 739 C C . PRO A 1 95 ? 6.531 0.793 9.063 1.00 96.94 95 PRO A C 1
ATOM 741 O O . PRO A 1 95 ? 7.297 0.142 9.771 1.00 96.94 95 PRO A O 1
ATOM 744 N N . LYS A 1 96 ? 6.566 2.126 9.051 1.00 95.31 96 LYS A N 1
ATOM 745 C CA . LYS A 1 96 ? 7.499 2.900 9.871 1.00 95.31 96 LYS A CA 1
ATOM 746 C C . LYS A 1 96 ? 6.841 3.353 11.169 1.00 95.31 96 LYS A C 1
ATOM 748 O O . LYS A 1 96 ? 5.770 3.952 11.165 1.00 95.31 96 LYS A O 1
ATOM 753 N N .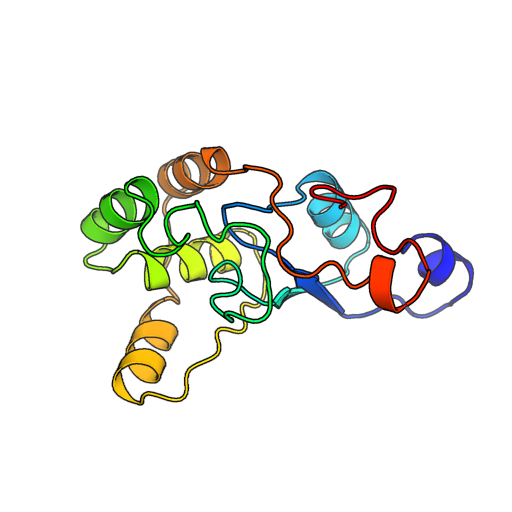 SER A 1 97 ? 7.545 3.198 12.286 1.00 94.81 97 SER A N 1
ATOM 754 C CA . SER A 1 97 ? 7.214 3.850 13.554 1.00 94.81 97 SER A CA 1
ATOM 755 C C . SER A 1 97 ? 8.491 4.193 14.323 1.00 94.81 97 SER A C 1
ATOM 757 O O . SER A 1 97 ? 9.521 3.560 14.141 1.00 94.81 97 SER A O 1
ATOM 759 N N . LYS A 1 98 ? 8.425 5.228 15.166 1.00 95.56 98 LYS A N 1
ATOM 760 C CA . LYS A 1 98 ? 9.444 5.535 16.189 1.00 95.56 98 LYS A CA 1
ATOM 761 C C . LYS A 1 98 ? 8.897 5.408 17.616 1.00 95.56 98 LYS A C 1
ATOM 763 O O . LYS A 1 98 ? 9.591 5.706 18.577 1.00 95.56 98 LYS A O 1
ATOM 768 N N . THR A 1 99 ? 7.623 5.044 17.742 1.00 97.19 99 THR A N 1
ATOM 769 C CA . THR A 1 99 ? 6.917 4.909 19.016 1.00 97.19 99 THR A CA 1
ATOM 770 C C . THR A 1 99 ? 6.869 3.422 19.363 1.00 97.19 99 THR A C 1
ATOM 772 O O . THR A 1 99 ? 6.236 2.685 18.602 1.00 97.19 99 THR A O 1
ATOM 775 N N . PRO A 1 100 ? 7.487 2.970 20.473 1.00 98.31 100 PRO A N 1
ATOM 776 C CA . PRO A 1 100 ? 7.590 1.547 20.813 1.00 98.31 100 PRO A CA 1
ATOM 777 C C . PRO A 1 100 ? 6.253 0.801 20.813 1.00 98.31 100 PRO A C 1
ATOM 779 O O . PRO A 1 100 ? 6.134 -0.238 20.173 1.00 98.31 100 PRO A O 1
ATOM 782 N N . SER A 1 101 ? 5.207 1.375 21.416 1.00 98.25 101 SER A N 1
ATOM 783 C CA . SER A 1 101 ? 3.872 0.759 21.435 1.00 98.25 101 SER A CA 1
ATOM 784 C C . SER A 1 101 ? 3.278 0.565 20.037 1.00 98.25 101 SER A C 1
ATOM 786 O O . SER A 1 101 ? 2.640 -0.446 19.771 1.00 98.25 101 SER A O 1
ATOM 788 N N . ARG A 1 102 ? 3.530 1.497 19.108 1.00 97.31 102 ARG A N 1
ATOM 789 C CA . ARG A 1 102 ? 3.103 1.365 17.707 1.00 97.31 102 ARG A CA 1
ATOM 790 C C . ARG A 1 102 ? 3.962 0.370 16.933 1.00 97.31 102 ARG A C 1
ATOM 792 O O . ARG A 1 102 ? 3.452 -0.250 16.018 1.00 97.31 102 ARG A O 1
ATOM 799 N N . ILE A 1 103 ? 5.249 0.223 17.265 1.00 98.44 103 ILE A N 1
ATOM 800 C CA . ILE A 1 103 ? 6.104 -0.813 16.660 1.00 98.44 103 ILE A CA 1
ATOM 801 C C . ILE A 1 103 ? 5.543 -2.193 17.016 1.00 98.44 103 ILE A C 1
ATOM 803 O O . ILE A 1 103 ? 5.297 -2.990 16.116 1.00 98.44 103 ILE A O 1
ATOM 807 N N . GLN A 1 104 ? 5.253 -2.419 18.301 1.00 98.31 104 GLN A N 1
ATOM 808 C CA . GLN A 1 104 ? 4.617 -3.648 18.778 1.00 98.31 104 GLN A CA 1
ATOM 809 C C . GLN A 1 104 ? 3.254 -3.876 18.105 1.00 98.31 104 GLN A C 1
ATOM 811 O O . GLN A 1 104 ? 3.019 -4.930 17.524 1.00 98.31 104 GLN A O 1
ATOM 816 N N . ALA A 1 105 ? 2.383 -2.861 18.097 1.00 98.06 105 ALA A N 1
ATOM 817 C CA . ALA A 1 105 ? 1.070 -2.972 17.466 1.00 98.06 105 ALA A CA 1
ATOM 818 C C . ALA A 1 105 ? 1.156 -3.249 15.954 1.00 98.06 105 ALA A C 1
ATOM 820 O O . ALA A 1 105 ? 0.369 -4.036 15.439 1.00 98.06 105 ALA A O 1
ATOM 821 N N . ASN A 1 106 ? 2.109 -2.643 15.237 1.00 98.19 106 ASN A N 1
ATOM 822 C CA . ASN A 1 106 ? 2.307 -2.896 13.808 1.00 98.19 106 ASN A CA 1
ATOM 823 C C . ASN A 1 106 ? 2.748 -4.341 13.543 1.00 98.19 106 ASN A C 1
ATOM 825 O O . ASN A 1 106 ? 2.302 -4.928 12.563 1.00 98.19 106 ASN A O 1
ATOM 829 N N . PHE A 1 107 ? 3.590 -4.914 14.409 1.00 98.06 107 PHE A N 1
ATOM 830 C CA . PHE A 1 107 ? 4.005 -6.315 14.304 1.00 98.06 107 PHE A CA 1
ATOM 831 C C . PHE A 1 107 ? 2.810 -7.270 14.446 1.00 98.06 107 PHE A C 1
ATOM 833 O O . PHE A 1 107 ? 2.676 -8.231 13.700 1.00 98.06 107 PHE A O 1
ATOM 840 N N . GLU A 1 108 ? 1.864 -6.941 15.325 1.00 98.19 108 GLU A N 1
ATOM 841 C CA . GLU A 1 108 ? 0.599 -7.671 15.482 1.00 98.19 108 GLU A CA 1
ATOM 842 C C . GLU A 1 108 ? -0.393 -7.494 14.312 1.00 98.19 108 GLU A C 1
ATOM 844 O O . GLU A 1 108 ? -1.499 -8.046 14.364 1.00 98.19 108 GLU A O 1
ATOM 849 N N . GLY A 1 109 ? -0.030 -6.704 13.295 1.00 97.62 109 GLY A N 1
ATOM 850 C CA . GLY A 1 109 ? -0.743 -6.575 12.023 1.00 97.62 109 GLY A CA 1
ATOM 851 C C . GLY A 1 109 ? -0.491 -7.731 11.050 1.00 97.62 109 GLY A C 1
ATOM 852 O O . GLY A 1 109 ? -1.150 -7.787 10.019 1.00 97.62 109 GLY A O 1
ATOM 853 N N . ASP A 1 110 ? 0.416 -8.656 11.374 1.00 97.38 110 ASP A N 1
ATOM 854 C CA . ASP A 1 110 ? 0.580 -9.923 10.657 1.00 97.38 110 ASP A CA 1
ATOM 855 C C . ASP A 1 110 ? -0.479 -10.936 11.119 1.00 97.38 110 ASP A C 1
ATOM 857 O O . ASP A 1 110 ? -0.268 -11.755 12.015 1.00 97.38 110 ASP A O 1
ATOM 861 N N . PHE A 1 111 ? -1.684 -10.806 10.565 1.00 98.31 111 PHE A N 1
ATOM 862 C CA . PHE A 1 111 ? -2.783 -11.736 10.797 1.00 98.31 111 PHE A CA 1
ATOM 863 C C . PHE A 1 111 ? -3.545 -12.011 9.502 1.00 98.31 111 PHE A C 1
ATOM 865 O O . PHE A 1 111 ? -3.503 -11.240 8.543 1.00 98.31 111 PHE A O 1
ATOM 872 N N . LYS A 1 112 ? -4.270 -13.131 9.478 1.00 98.44 112 LYS A N 1
ATOM 873 C CA . LYS A 1 112 ? -5.020 -13.561 8.301 1.00 98.44 112 LYS A CA 1
ATOM 874 C C . LYS A 1 112 ? -6.381 -12.865 8.230 1.00 98.44 112 LYS A C 1
ATOM 876 O O . LYS A 1 112 ? -7.197 -13.007 9.139 1.00 98.44 112 LYS A O 1
ATOM 881 N N . LEU A 1 113 ? -6.630 -12.173 7.122 1.00 98.69 113 LEU A N 1
ATOM 882 C CA . LEU A 1 113 ? -7.960 -11.699 6.740 1.00 98.69 113 LEU A CA 1
ATOM 883 C C . LEU A 1 113 ? -8.713 -12.785 5.966 1.00 98.69 113 LEU A C 1
ATOM 885 O O . LEU A 1 113 ? -8.121 -13.554 5.207 1.00 98.69 113 LEU A O 1
ATOM 889 N N . GLU A 1 114 ? -10.032 -12.820 6.135 1.00 98.62 114 GLU A N 1
ATOM 890 C CA . GLU A 1 114 ? -10.903 -13.640 5.297 1.00 98.62 114 GLU A CA 1
ATOM 891 C C . GLU A 1 114 ? -11.082 -12.985 3.924 1.00 98.62 114 GLU A C 1
ATOM 893 O O . GLU A 1 114 ? -11.041 -11.760 3.795 1.00 98.62 114 GLU A O 1
ATOM 898 N N . ALA A 1 115 ? -11.327 -13.793 2.890 1.00 98.44 115 ALA A N 1
ATOM 899 C CA . ALA A 1 115 ? -11.411 -13.308 1.510 1.00 98.44 115 ALA A CA 1
ATOM 900 C C . ALA A 1 115 ? -12.486 -12.222 1.309 1.00 98.44 115 ALA A C 1
ATOM 902 O O . ALA A 1 115 ? -12.313 -11.315 0.498 1.00 98.44 115 ALA A O 1
ATOM 903 N N . GLU A 1 116 ? -13.594 -12.294 2.047 1.00 98.50 116 GLU A N 1
ATOM 904 C CA . GLU A 1 116 ? -14.653 -11.278 2.009 1.00 98.50 116 GLU A CA 1
ATOM 905 C C . GLU A 1 116 ? -14.199 -9.938 2.590 1.00 98.50 116 GLU A C 1
ATOM 907 O O . GLU A 1 116 ? -14.558 -8.886 2.069 1.00 98.50 116 GLU A O 1
ATOM 912 N N . ASP A 1 117 ? -13.382 -9.966 3.642 1.00 98.75 117 ASP A N 1
ATOM 913 C CA . ASP A 1 117 ? -12.877 -8.754 4.278 1.00 98.75 117 ASP A CA 1
ATOM 914 C C . ASP A 1 117 ? -11.761 -8.115 3.447 1.00 98.75 117 ASP A C 1
ATOM 916 O O . ASP A 1 117 ? -11.722 -6.892 3.333 1.00 98.75 117 ASP A O 1
ATOM 920 N N . VAL A 1 118 ? -10.928 -8.921 2.774 1.00 98.81 118 VAL A N 1
ATOM 921 C CA . VAL A 1 118 ? -9.993 -8.413 1.754 1.00 98.81 118 VAL A CA 1
ATOM 922 C C . VAL A 1 118 ? -10.767 -7.667 0.663 1.00 98.81 118 VAL A C 1
ATOM 924 O O . VAL A 1 118 ? -10.472 -6.503 0.414 1.00 98.81 118 VAL A O 1
ATOM 927 N N . LYS A 1 119 ? -11.837 -8.263 0.114 1.00 98.56 119 LYS A N 1
ATOM 928 C CA . LYS A 1 119 ? -12.684 -7.618 -0.909 1.00 98.56 119 LYS A CA 1
ATOM 929 C C . LYS A 1 119 ? -13.324 -6.309 -0.438 1.00 98.56 119 LYS A C 1
ATOM 931 O O . LYS A 1 119 ? -13.446 -5.375 -1.227 1.00 98.56 119 LYS A O 1
ATOM 936 N N . LYS A 1 120 ? -13.743 -6.219 0.830 1.00 98.56 120 LYS A N 1
ATOM 937 C CA . LYS A 1 120 ? -14.268 -4.963 1.399 1.00 98.56 120 LYS A CA 1
ATOM 938 C C . LYS A 1 120 ? -13.213 -3.860 1.398 1.00 98.56 120 LYS A C 1
ATOM 940 O O . LYS A 1 120 ? -13.533 -2.719 1.086 1.00 98.56 120 LYS A O 1
ATOM 945 N N . ILE A 1 121 ? -11.972 -4.197 1.742 1.00 98.69 121 ILE A N 1
ATOM 946 C CA . ILE A 1 121 ? -10.860 -3.240 1.749 1.00 98.69 121 ILE A CA 1
ATOM 947 C C . ILE A 1 121 ? -10.436 -2.899 0.316 1.00 98.69 121 ILE A C 1
ATOM 949 O O . ILE A 1 121 ? -10.135 -1.740 0.040 1.00 98.69 121 ILE A O 1
ATOM 953 N N . ASP A 1 122 ? -10.486 -3.857 -0.613 1.00 98.56 122 ASP A N 1
ATOM 954 C CA . ASP A 1 122 ? -10.199 -3.623 -2.034 1.00 98.56 122 ASP A CA 1
ATOM 955 C C . ASP A 1 122 ? -11.134 -2.557 -2.634 1.00 98.56 122 ASP A C 1
ATOM 957 O O . ASP A 1 122 ? -10.708 -1.734 -3.443 1.00 98.56 122 ASP A O 1
ATOM 961 N N . ALA A 1 123 ? -12.383 -2.470 -2.163 1.00 98.25 123 ALA A N 1
ATOM 962 C CA . ALA A 1 123 ? -13.329 -1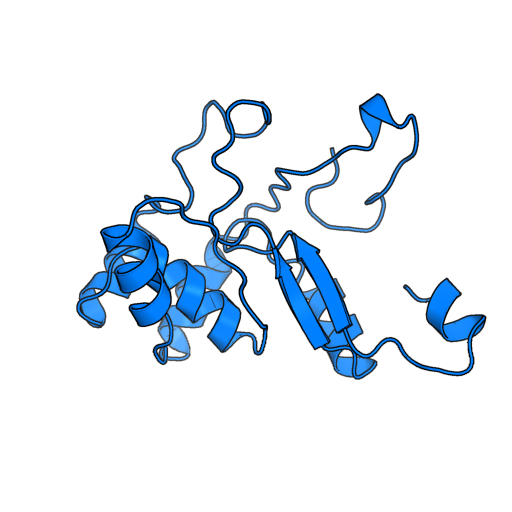.432 -2.578 1.00 98.25 123 ALA A CA 1
ATOM 963 C C . ALA A 1 123 ? -12.931 0.004 -2.160 1.00 98.25 123 ALA A C 1
ATOM 965 O O . ALA A 1 123 ? -13.565 0.963 -2.601 1.00 98.25 123 ALA A O 1
ATOM 966 N N . LEU A 1 124 ? -11.890 0.180 -1.334 1.00 97.25 124 LEU A N 1
ATOM 967 C CA . LEU A 1 124 ? -11.379 1.490 -0.913 1.00 97.25 124 LEU A CA 1
ATOM 968 C C . LEU A 1 124 ? -10.422 2.144 -1.922 1.00 97.25 124 LEU A C 1
ATOM 970 O O . LEU A 1 124 ? -9.881 3.209 -1.611 1.00 97.25 124 LEU A O 1
ATOM 974 N N . ASP A 1 125 ? -10.178 1.548 -3.096 1.00 96.31 125 ASP A N 1
ATOM 975 C CA . ASP A 1 125 ? -9.210 2.077 -4.065 1.00 96.31 125 ASP A CA 1
ATOM 976 C C . ASP A 1 125 ? -9.631 3.446 -4.620 1.00 96.31 125 ASP A C 1
ATOM 978 O O . ASP A 1 125 ? -10.443 3.570 -5.537 1.00 96.31 125 ASP A O 1
ATOM 982 N N . LYS A 1 126 ? -9.051 4.508 -4.060 1.00 93.56 126 LYS A N 1
ATOM 983 C CA . LYS A 1 126 ? -9.289 5.898 -4.477 1.00 93.56 126 LYS A CA 1
ATOM 984 C C . LYS A 1 126 ? -8.308 6.349 -5.560 1.00 93.56 126 LYS A C 1
ATOM 986 O O . LYS A 1 126 ? -8.427 7.474 -6.041 1.00 93.56 126 LYS A O 1
ATOM 991 N N . LYS A 1 127 ? -7.329 5.508 -5.920 1.00 93.94 127 LYS A N 1
ATOM 992 C CA . LYS A 1 127 ? -6.218 5.842 -6.822 1.00 93.94 127 LYS A CA 1
ATOM 993 C C . LYS A 1 127 ? -5.468 7.103 -6.381 1.00 93.94 127 LYS A C 1
ATOM 995 O O . LYS A 1 127 ? -5.162 7.981 -7.181 1.00 93.94 127 LYS A O 1
ATOM 1000 N N . ILE A 1 128 ? -5.178 7.227 -5.087 1.00 91.62 128 ILE A N 1
ATOM 1001 C CA . ILE A 1 128 ? -4.506 8.406 -4.525 1.00 91.62 128 ILE A CA 1
ATOM 1002 C C . ILE A 1 128 ? -3.065 8.068 -4.193 1.00 91.62 128 ILE A C 1
ATOM 1004 O O . ILE A 1 128 ? -2.787 7.436 -3.183 1.00 91.62 128 ILE A O 1
ATOM 1008 N N . ARG A 1 129 ? -2.143 8.552 -5.024 1.00 92.44 129 ARG A N 1
ATOM 1009 C CA . ARG A 1 129 ? -0.704 8.499 -4.757 1.00 92.44 129 ARG A CA 1
ATOM 1010 C C . ARG A 1 129 ? -0.258 9.684 -3.924 1.00 92.44 129 ARG A C 1
ATOM 1012 O O . ARG A 1 129 ? -0.403 10.816 -4.389 1.00 92.44 129 ARG A O 1
ATOM 1019 N N . PHE A 1 130 ? 0.310 9.436 -2.748 1.00 89.94 130 PHE A N 1
ATOM 1020 C CA . PHE A 1 130 ? 0.854 10.482 -1.889 1.00 89.94 130 PHE A CA 1
ATOM 1021 C C . PHE A 1 130 ? 2.288 10.839 -2.275 1.00 89.94 130 PHE A C 1
ATOM 1023 O O . PHE A 1 130 ? 2.654 12.007 -2.174 1.00 89.94 130 PHE A O 1
ATOM 1030 N N . ASN A 1 131 ? 3.095 9.884 -2.750 1.00 89.94 131 ASN A N 1
ATOM 1031 C CA . ASN A 1 131 ? 4.477 10.141 -3.148 1.00 89.94 131 ASN A CA 1
ATOM 1032 C C . ASN A 1 131 ? 4.637 10.267 -4.672 1.00 89.94 131 ASN A C 1
ATOM 1034 O O . ASN A 1 131 ? 4.991 9.309 -5.366 1.00 89.94 131 ASN A O 1
ATOM 1038 N N . ASP A 1 132 ? 4.424 11.481 -5.187 1.00 91.06 132 ASP A N 1
ATOM 1039 C CA . ASP A 1 132 ? 4.747 11.828 -6.573 1.00 91.06 132 ASP A CA 1
ATOM 1040 C C . ASP A 1 132 ? 5.817 12.931 -6.671 1.00 91.06 132 ASP A C 1
ATOM 1042 O O . ASP A 1 132 ? 5.502 14.118 -6.549 1.00 91.06 132 ASP A O 1
ATOM 1046 N N . PRO A 1 133 ? 7.095 12.576 -6.913 1.00 90.25 133 PRO A N 1
ATOM 1047 C CA . PRO A 1 133 ? 8.170 13.547 -7.046 1.00 90.25 133 PRO A CA 1
ATOM 1048 C C . PRO A 1 133 ? 8.288 14.129 -8.467 1.00 90.25 133 PRO A C 1
ATOM 1050 O O . PRO A 1 133 ? 9.258 14.830 -8.752 1.00 90.25 133 PRO A O 1
ATOM 1053 N N . SER A 1 134 ? 7.334 13.888 -9.376 1.00 92.19 134 SER A N 1
ATOM 1054 C CA . SER A 1 134 ? 7.494 14.253 -10.793 1.00 92.19 134 SER A CA 1
ATOM 1055 C C . SER A 1 134 ? 7.787 15.742 -11.011 1.00 92.19 134 SER A C 1
ATOM 1057 O O . SER A 1 134 ? 8.690 16.113 -11.763 1.00 92.19 134 SER A O 1
ATOM 1059 N N . LYS A 1 135 ? 7.064 16.618 -10.301 1.00 90.12 135 LYS A N 1
ATOM 1060 C CA . LYS A 1 135 ? 7.218 18.077 -10.407 1.00 90.12 135 LYS A CA 1
ATOM 1061 C C . LYS A 1 135 ? 8.610 18.570 -9.976 1.00 90.12 135 LYS A C 1
ATOM 1063 O O . LYS A 1 135 ? 9.258 19.227 -10.792 1.00 90.12 135 LYS A O 1
ATOM 1068 N N . PRO A 1 136 ? 9.100 18.300 -8.747 1.00 90.69 136 PRO A N 1
ATOM 1069 C CA . PRO A 1 136 ? 10.426 18.764 -8.335 1.00 90.69 136 PRO A CA 1
ATOM 1070 C C . PRO A 1 136 ? 11.567 18.184 -9.183 1.00 90.69 136 PRO A C 1
ATOM 1072 O O . PRO A 1 136 ? 12.562 18.872 -9.395 1.00 90.69 136 PRO A O 1
ATOM 1075 N N . PHE A 1 137 ? 11.416 16.968 -9.715 1.00 92.94 137 PHE A N 1
ATOM 1076 C CA . PHE A 1 137 ? 12.435 16.326 -10.553 1.00 92.94 137 PHE A CA 1
ATOM 1077 C C . PHE A 1 137 ? 12.305 16.645 -12.049 1.00 92.94 137 PHE A C 1
ATOM 1079 O O . PHE A 1 137 ? 13.167 16.240 -12.826 1.00 92.94 137 PHE A O 1
ATOM 1086 N N . LYS A 1 138 ? 11.260 17.378 -12.465 1.00 94.69 138 LYS A N 1
ATOM 1087 C CA . LYS A 1 138 ? 10.961 17.698 -13.874 1.00 94.69 138 LYS A CA 1
ATOM 1088 C C . LYS A 1 138 ? 10.944 16.455 -14.777 1.00 94.69 138 LYS A C 1
ATOM 1090 O O . LYS A 1 138 ? 11.356 16.516 -15.932 1.00 94.69 138 LYS A O 1
ATOM 1095 N N . TYR A 1 139 ? 10.479 15.332 -14.238 1.00 94.25 139 TYR A N 1
ATOM 1096 C CA . TYR A 1 139 ? 10.414 14.048 -14.927 1.00 94.25 139 TYR A CA 1
ATOM 1097 C C . TYR A 1 139 ? 9.119 13.345 -14.552 1.00 94.25 139 TYR A C 1
ATOM 1099 O O . TYR A 1 139 ? 8.740 13.368 -13.388 1.00 94.25 139 TYR A O 1
ATOM 1107 N N . SER A 1 140 ? 8.439 12.724 -15.510 1.00 92.62 140 SER A N 1
ATOM 1108 C CA . SER A 1 140 ? 7.161 12.077 -15.234 1.00 92.62 140 SER A CA 1
ATOM 1109 C C . SER A 1 140 ? 7.352 10.603 -14.888 1.00 92.62 140 SER A C 1
ATOM 1111 O O . SER A 1 140 ? 7.713 9.800 -15.742 1.00 92.62 140 SER A O 1
ATOM 1113 N N . PHE A 1 141 ? 7.167 10.247 -13.613 1.00 91.88 141 PHE A N 1
ATOM 1114 C CA . PHE A 1 141 ? 7.505 8.904 -13.120 1.00 91.88 141 PHE A CA 1
ATOM 1115 C C . PHE A 1 141 ? 6.392 7.859 -13.259 1.00 91.88 141 PHE A C 1
ATOM 1117 O O . PHE A 1 141 ? 6.699 6.672 -13.296 1.00 91.88 141 PHE A O 1
ATOM 1124 N N . TYR A 1 142 ? 5.123 8.273 -13.288 1.00 94.31 142 TYR A N 1
ATOM 1125 C CA . TYR A 1 142 ? 3.974 7.368 -13.122 1.00 94.31 142 TYR A CA 1
ATOM 1126 C C . TYR A 1 142 ? 2.904 7.547 -14.211 1.00 94.31 142 TYR A C 1
ATOM 1128 O O . TYR A 1 142 ? 1.731 7.334 -13.930 1.00 94.31 142 TYR A O 1
ATOM 1136 N N . ASP A 1 143 ? 3.268 8.026 -15.405 1.00 91.12 143 ASP A N 1
ATOM 1137 C CA . ASP A 1 143 ? 2.309 8.409 -16.464 1.00 91.12 143 ASP A CA 1
ATOM 1138 C C . ASP A 1 143 ? 1.337 7.295 -16.869 1.00 91.12 143 ASP A C 1
ATOM 1140 O O . ASP A 1 143 ? 0.213 7.567 -17.282 1.00 91.12 143 ASP A O 1
ATOM 1144 N N . ASP A 1 144 ? 1.765 6.047 -16.731 1.00 91.94 144 ASP A N 1
ATOM 1145 C CA . ASP A 1 144 ? 1.032 4.828 -17.054 1.00 91.94 144 ASP A CA 1
ATOM 1146 C C . ASP A 1 144 ? 0.499 4.093 -15.810 1.00 91.94 144 ASP A C 1
ATOM 1148 O O . ASP A 1 144 ? 0.010 2.968 -15.916 1.00 91.94 144 ASP A O 1
ATOM 1152 N N . LEU A 1 145 ? 0.573 4.709 -14.624 1.00 94.88 145 LEU A N 1
ATOM 1153 C CA . LEU A 1 145 ? 0.209 4.089 -13.350 1.00 94.88 145 LEU A CA 1
ATOM 1154 C C . LEU A 1 145 ? -0.877 4.874 -12.607 1.00 94.88 145 LEU A C 1
ATOM 1156 O O . LEU A 1 145 ? -1.006 6.094 -12.718 1.00 94.88 145 LEU A O 1
ATOM 1160 N N . ASP A 1 146 ? -1.646 4.165 -11.775 1.00 94.38 146 ASP A N 1
ATOM 1161 C CA . ASP A 1 146 ? -2.713 4.787 -10.993 1.00 94.38 146 ASP A CA 1
ATOM 1162 C C . ASP A 1 146 ? -2.181 5.912 -10.086 1.00 94.38 146 ASP A C 1
ATOM 1164 O O . ASP A 1 146 ? -1.070 5.869 -9.541 1.00 94.38 146 ASP A O 1
ATOM 1168 N N . GLY A 1 147 ? -3.020 6.930 -9.901 1.00 88.94 147 GLY A N 1
ATOM 1169 C CA . GLY A 1 147 ? -2.795 8.021 -8.960 1.00 88.94 147 GLY A CA 1
ATOM 1170 C C . GLY A 1 147 ? -1.737 9.048 -9.340 1.00 88.94 147 GLY A C 1
ATOM 1171 O O . GLY A 1 147 ? -1.424 9.890 -8.490 1.00 88.94 147 GLY A O 1
ATOM 1172 N N . LYS A 1 148 ? -1.238 9.018 -10.583 1.00 86.69 148 LYS A N 1
ATOM 1173 C CA . LYS A 1 148 ? -0.399 10.069 -11.177 1.00 86.69 148 LYS A CA 1
ATOM 1174 C C . LYS A 1 148 ? -0.918 11.480 -10.859 1.00 86.69 148 LYS A C 1
ATOM 1176 O O . LYS A 1 148 ? -2.126 11.723 -10.908 1.00 86.69 148 LYS A O 1
ATOM 1181 N N . GLN A 1 149 ? -0.003 12.381 -10.485 1.00 78.94 149 GLN A N 1
ATOM 1182 C CA . GLN A 1 149 ? -0.257 13.815 -10.275 1.00 78.94 149 GLN A CA 1
ATOM 1183 C C . GLN A 1 149 ? 0.146 14.660 -11.480 1.00 78.94 149 GLN A C 1
ATOM 1185 O O . GLN A 1 149 ? 1.182 14.334 -12.112 1.00 78.94 149 GLN A O 1
#

InterPro domains:
  IPR020471 Aldo-keto reductase [PR00069] (13-42)
  IPR020471 Aldo-keto reductase [PR00069] (61-85)
  IPR020471 Aldo-keto reductase [PTHR43827] (2-136)
  IPR023210 NADP-dependent oxidoreductase domain [PF00248] (1-125)
  IPR036812 NAD(P)-dependent oxidoreductase domain superfamily [G3DSA:3.20.20.100] (1-147)
  IPR036812 NAD(P)-dependent oxidoreductase domain superfamily [SSF51430] (2-134)

pLDDT: mean 93.88, std 8.93, range [58.38, 98.81]

Secondary structure (DSSP, 8-state):
-HHHHHH-SS--SEEEEE-BTTB--HHHHHHHHHTTPEEEEE-TT----TT--TTTTS--GGG-HHHHHHHHHTT--HHHHHHHHHHHTT-EE----SSHHHHHHHHTT--PPPHHHHHHHHTT-----S---HHHHTS-S-TTSTT--

Radius of gyration: 15.83 Å; Cα contacts (8 Å, |Δi|>4): 218; chains: 1; bounding box: 34×32×43 Å

Foldseek 3Di:
DVVPVVVDPDQAQEDEDADWLQAHQVVVLVVCVVSNYAYEHPPLFQDPDPVQPFQVVPDGQLPPVLLQVQQVVVVAGSLLSSLLLCVQSVHHYDDDDPDVVVVVNNVVSNDHDDPVSNVSSNVNHNLADRDDCCVVVVHFDAPPTGRGD

Solvent-accessible surface area (backbone atoms only — not comparable to full-atom values): 8753 Å² total; per-residue (Å²): 110,68,67,6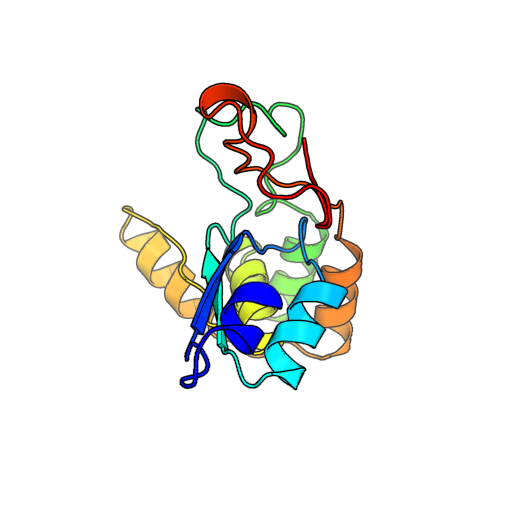0,60,72,79,42,96,71,77,59,68,58,50,78,44,82,30,26,58,38,23,64,50,63,72,61,52,50,52,32,56,78,68,66,28,41,45,34,28,33,51,40,59,60,60,88,52,86,87,44,71,66,61,72,92,46,83,56,62,46,70,34,65,68,36,37,56,54,11,52,80,73,80,42,48,17,57,24,35,45,46,16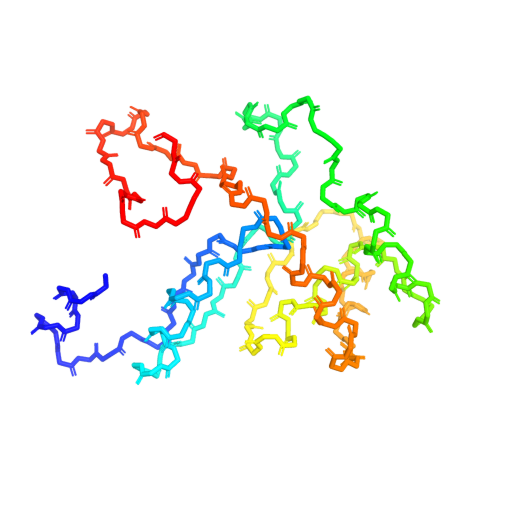,48,42,43,72,73,73,30,48,71,60,79,86,70,91,46,67,71,55,46,55,49,52,61,69,11,75,52,89,71,54,75,69,57,46,52,59,46,59,72,47,53,68,42,55,52,56,88,71,64,29,73,89,67,76,45,84,83,39,87,92,44,75,30,60,127